Protein AF-A0A7D7KZF1-F1 (afdb_monomer)

Solvent-accessible surface area (backbone atoms only — not comparable to full-atom values): 7691 Å² total; per-residue (Å²): 112,64,79,66,63,75,55,56,69,62,59,50,14,58,45,43,74,43,53,56,69,58,46,52,40,50,76,69,72,46,92,71,89,74,87,52,69,59,40,53,51,34,50,51,56,51,60,77,45,55,86,52,86,62,49,65,63,49,48,51,50,39,49,64,57,66,91,72,81,44,78,70,47,56,69,52,41,78,75,63,86,64,57,65,37,62,54,46,24,73,75,49,57,54,75,56,46,54,52,47,50,67,72,55,51,83,87,39,60,71,61,45,50,48,47,51,53,10,34,57,50,28,51,56,57,54,66,76,74,115

Secondary structure (DSSP, 8-state):
-GGGTT--HHHHHHHHT--HHHHHHHHTT-------HHHHHHHHHHHHTTT-S-HHHHHHHHHHS-----HHHHHHHTTSS--HHHHHHHHS-HHHHHHHHHHHGGG-HHHHHHHHHHHHHHHHHHHTT-

InterPro domains:
  IPR010982 Lambda repressor-like, DNA-binding domain superfamily [SSF47413] (4-31)

Radius of gyration: 19.89 Å; Cα contacts (8 Å, |Δi|>4): 90; chains: 1; bounding box: 52×30×46 Å

pLDDT: mean 75.81, std 14.98, range [38.56, 93.19]

Sequence (130 aa):
MVGAYGITQRRLAQVLGLSAPMLSQLISGRRIKIGNPAVYERLVMLEDSVSTSDREAVLTRVEASQPVLSTSQIRTGIATNTDAVSALASVVPVGELERALVMLGESTPVLSKVLAMAEETAQRSGHARG

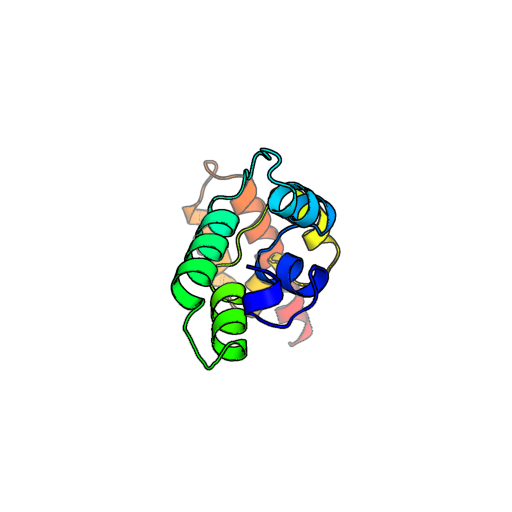Structure (mmCIF, N/CA/C/O backbone):
data_AF-A0A7D7KZF1-F1
#
_entry.id   AF-A0A7D7KZF1-F1
#
loop_
_atom_site.group_PDB
_atom_site.id
_atom_site.type_symbol
_atom_site.label_atom_id
_atom_site.label_alt_id
_atom_site.label_comp_id
_atom_site.label_asym_id
_atom_site.label_entity_id
_atom_site.label_seq_id
_atom_site.pdbx_PDB_ins_code
_atom_site.Cartn_x
_atom_site.Cartn_y
_atom_site.Cartn_z
_atom_site.occupancy
_atom_site.B_iso_or_equiv
_atom_site.auth_seq_id
_atom_site.auth_comp_id
_atom_site.auth_asym_id
_atom_site.auth_atom_id
_atom_site.pdbx_PDB_model_num
ATOM 1 N N . MET A 1 1 ? -16.731 0.418 13.448 1.00 56.09 1 MET A N 1
ATOM 2 C CA . MET A 1 1 ? -15.408 0.459 12.785 1.00 56.09 1 MET A CA 1
ATOM 3 C C . MET A 1 1 ? -14.243 0.165 13.737 1.00 56.09 1 MET A C 1
ATOM 5 O O . MET A 1 1 ? -13.841 -0.985 13.783 1.00 56.09 1 MET A O 1
ATOM 9 N N . VAL A 1 2 ? -13.725 1.094 14.559 1.00 56.44 2 VAL A N 1
ATOM 10 C CA . VAL A 1 2 ? -12.484 0.834 15.348 1.00 56.44 2 VAL A CA 1
ATOM 11 C C . VAL A 1 2 ? -12.633 -0.263 16.418 1.00 56.44 2 VAL A C 1
ATOM 13 O O . VAL A 1 2 ? -11.788 -1.148 16.520 1.00 56.44 2 VAL A O 1
ATOM 16 N N . GLY A 1 3 ? -13.735 -0.268 17.177 1.00 61.19 3 GLY A N 1
ATOM 17 C CA . GLY A 1 3 ? -13.997 -1.314 18.181 1.00 61.19 3 GLY A CA 1
ATOM 18 C C . GLY A 1 3 ? -14.343 -2.682 17.579 1.00 61.19 3 GLY A C 1
ATOM 19 O O . GLY A 1 3 ? -14.181 -3.711 18.230 1.00 61.19 3 GLY A O 1
ATOM 20 N N . ALA A 1 4 ? -14.760 -2.708 16.309 1.00 67.81 4 ALA A N 1
ATOM 21 C CA . ALA A 1 4 ? -15.217 -3.913 15.623 1.00 67.81 4 ALA A CA 1
ATOM 22 C C . ALA A 1 4 ? -14.079 -4.832 15.171 1.00 67.81 4 ALA A C 1
ATOM 24 O O . ALA A 1 4 ? -14.363 -5.963 14.812 1.00 67.81 4 ALA A O 1
ATOM 25 N N . TYR A 1 5 ? -12.818 -4.388 15.241 1.00 76.06 5 TYR A N 1
ATOM 26 C CA . TYR A 1 5 ? -11.645 -5.224 14.957 1.00 76.06 5 TYR A CA 1
ATOM 27 C C . TYR A 1 5 ? -10.741 -5.453 16.174 1.00 76.06 5 TYR A C 1
ATOM 29 O O . TYR A 1 5 ? -9.919 -6.358 16.150 1.00 76.06 5 TYR A O 1
ATOM 37 N N . GLY A 1 6 ? -10.957 -4.743 17.291 1.00 81.12 6 GLY A N 1
ATOM 38 C CA . GLY A 1 6 ? -10.188 -4.947 18.530 1.00 81.12 6 GLY A CA 1
ATOM 39 C C . GLY A 1 6 ? -8.739 -4.452 18.449 1.00 81.12 6 GLY A C 1
ATOM 40 O O . GLY A 1 6 ? -7.906 -4.856 19.251 1.00 81.12 6 GLY A O 1
ATOM 41 N N . ILE A 1 7 ? -8.434 -3.583 17.482 1.00 85.00 7 ILE A N 1
ATOM 42 C CA . ILE A 1 7 ? -7.096 -3.033 17.252 1.00 85.00 7 ILE A CA 1
ATOM 43 C C . ILE A 1 7 ? -7.021 -1.556 17.632 1.00 85.00 7 ILE A C 1
ATOM 45 O O . ILE A 1 7 ? -8.023 -0.845 17.710 1.00 85.00 7 ILE A O 1
ATOM 49 N N . THR A 1 8 ? -5.797 -1.069 17.823 1.00 87.94 8 THR A N 1
ATOM 50 C CA . THR A 1 8 ? -5.560 0.360 18.050 1.00 87.94 8 THR A CA 1
ATOM 51 C C . THR A 1 8 ? -5.914 1.185 16.809 1.00 87.94 8 THR A C 1
ATOM 53 O O . THR A 1 8 ? -5.732 0.737 15.674 1.00 87.94 8 THR A O 1
ATOM 56 N N . GLN A 1 9 ? -6.327 2.441 17.011 1.00 85.56 9 GLN A N 1
ATOM 57 C CA . GLN A 1 9 ? -6.552 3.393 15.912 1.00 85.56 9 GLN A CA 1
ATOM 58 C C . GLN A 1 9 ? -5.312 3.543 15.022 1.00 85.56 9 GLN A C 1
ATOM 60 O O . GLN A 1 9 ? -5.425 3.629 13.805 1.00 85.56 9 GLN A O 1
ATOM 65 N N . ARG A 1 10 ? -4.111 3.511 15.609 1.00 84.50 10 ARG A N 1
ATOM 66 C CA . ARG A 1 10 ? -2.853 3.590 14.859 1.00 84.50 10 ARG A CA 1
ATOM 67 C C . ARG A 1 10 ? -2.670 2.403 13.910 1.00 84.50 10 ARG A C 1
ATOM 69 O O . ARG A 1 10 ? -2.283 2.616 12.766 1.00 84.50 10 ARG A O 1
ATOM 76 N N . ARG A 1 11 ? -2.954 1.173 14.357 1.00 85.06 11 ARG A N 1
ATOM 77 C CA . ARG A 1 11 ? -2.874 -0.018 13.493 1.00 85.06 11 ARG A CA 1
ATOM 78 C C . ARG A 1 11 ? -3.945 0.022 12.404 1.00 85.06 11 ARG A C 1
ATOM 80 O O . ARG A 1 11 ? -3.640 -0.280 11.260 1.00 85.06 11 ARG A O 1
ATOM 87 N N . LEU A 1 12 ? -5.156 0.473 12.731 1.00 87.56 12 LEU A N 1
ATOM 88 C CA . LEU A 1 12 ? -6.216 0.660 11.738 1.00 87.56 12 LEU A CA 1
ATOM 89 C C . LEU A 1 12 ? -5.818 1.685 10.663 1.00 87.56 12 LEU A C 1
ATOM 91 O O . LEU A 1 12 ? -6.044 1.453 9.481 1.00 87.56 12 LEU A O 1
ATOM 95 N N . ALA A 1 13 ? -5.183 2.791 11.059 1.00 86.25 13 ALA A N 1
ATOM 96 C CA . ALA A 1 13 ? -4.688 3.802 10.127 1.00 86.25 13 ALA A CA 1
ATOM 97 C C . ALA A 1 13 ? -3.647 3.214 9.159 1.00 86.25 13 ALA A C 1
ATOM 99 O O . ALA A 1 13 ? -3.717 3.477 7.963 1.00 86.25 13 ALA A O 1
ATOM 100 N N . GLN A 1 14 ? -2.739 2.368 9.661 1.00 84.50 14 GLN A N 1
ATOM 101 C CA . GLN A 1 14 ? -1.749 1.663 8.839 1.00 84.50 14 GLN A CA 1
ATOM 102 C C . GLN A 1 14 ? -2.407 0.722 7.825 1.00 84.50 14 GLN A C 1
ATOM 104 O O . GLN A 1 14 ? -2.104 0.824 6.641 1.00 84.50 14 GLN A O 1
ATOM 109 N N . VAL A 1 15 ? -3.347 -0.122 8.268 1.00 86.94 15 VAL A N 1
ATOM 110 C CA . VAL A 1 15 ? -4.076 -1.063 7.396 1.00 86.94 15 VAL A CA 1
ATOM 111 C C . VAL A 1 15 ? -4.841 -0.327 6.291 1.00 86.94 15 VAL A C 1
ATOM 113 O O . VAL A 1 15 ? -4.863 -0.776 5.151 1.00 86.94 15 VAL A O 1
ATOM 116 N N . LEU A 1 16 ? -5.425 0.834 6.603 1.00 84.69 16 LEU A N 1
ATOM 117 C CA . LEU A 1 16 ? -6.149 1.666 5.638 1.00 84.69 16 LEU A CA 1
ATOM 118 C C . LEU A 1 16 ? -5.244 2.539 4.752 1.00 84.69 16 LEU A C 1
ATOM 120 O O . LEU A 1 16 ? -5.737 3.132 3.797 1.00 84.69 16 LEU A O 1
ATOM 124 N N . GLY A 1 17 ? -3.951 2.673 5.064 1.00 81.88 17 GLY A N 1
ATOM 125 C CA . GLY A 1 17 ? -3.054 3.611 4.377 1.00 81.88 17 GLY A CA 1
ATOM 126 C C . GLY A 1 17 ? -3.339 5.091 4.682 1.00 81.88 17 GLY A C 1
ATOM 127 O O . GLY A 1 17 ? -3.026 5.966 3.875 1.00 81.88 17 GLY A O 1
ATOM 128 N N . LEU A 1 18 ? -3.939 5.385 5.840 1.00 81.88 18 LEU A N 1
ATOM 129 C CA . LEU A 1 18 ? -4.240 6.734 6.324 1.00 81.88 18 LEU A CA 1
ATOM 130 C C . LEU A 1 18 ? -3.248 7.181 7.401 1.00 81.88 18 LEU A C 1
ATOM 132 O O . LEU A 1 18 ? -2.700 6.381 8.157 1.00 81.88 18 LEU A O 1
ATOM 136 N N . SER A 1 19 ? -3.063 8.494 7.538 1.00 81.81 19 SER A N 1
ATOM 137 C CA . SER A 1 19 ? -2.387 9.036 8.718 1.00 81.81 19 SER A CA 1
ATOM 138 C C . SER A 1 19 ? -3.311 8.965 9.942 1.00 81.81 19 SER A C 1
ATOM 140 O O . SER A 1 19 ? -4.533 9.085 9.823 1.00 81.81 19 SER A O 1
ATOM 142 N N . ALA A 1 20 ? -2.739 8.807 11.140 1.00 79.12 20 ALA A N 1
ATOM 143 C CA . ALA A 1 20 ? -3.516 8.796 12.383 1.00 79.12 20 ALA A CA 1
ATOM 144 C C . ALA A 1 20 ? -4.387 10.065 12.574 1.00 79.12 20 ALA A C 1
ATOM 146 O O . ALA A 1 20 ? -5.547 9.922 12.969 1.00 79.12 20 ALA A O 1
ATOM 147 N N . PRO A 1 21 ? -3.921 11.286 12.226 1.00 79.00 21 PRO A N 1
ATOM 148 C CA . PRO A 1 21 ? -4.772 12.475 12.231 1.00 79.00 21 PRO A CA 1
ATOM 149 C C . PRO A 1 21 ? -5.952 12.386 11.257 1.00 79.00 21 PRO A C 1
ATOM 151 O O . PRO A 1 21 ? -7.065 12.739 11.633 1.00 79.00 21 PRO A O 1
ATOM 154 N N . MET A 1 22 ? -5.751 11.885 10.031 1.00 82.75 22 MET A N 1
ATOM 155 C CA . MET A 1 22 ? -6.840 11.731 9.055 1.00 82.75 22 MET A CA 1
ATOM 156 C C . MET A 1 22 ? -7.882 10.713 9.517 1.00 82.75 22 MET A C 1
ATOM 158 O O . MET A 1 22 ? -9.077 10.972 9.396 1.00 82.75 22 MET A O 1
ATOM 162 N N . LEU A 1 23 ? -7.444 9.593 10.100 1.00 84.31 23 LEU A N 1
ATOM 163 C CA . LEU A 1 23 ? -8.354 8.614 10.687 1.00 84.31 23 LEU A CA 1
ATOM 164 C C . LEU A 1 23 ? -9.162 9.224 11.844 1.00 84.31 23 LEU A C 1
ATOM 166 O O . LEU A 1 23 ? -10.368 9.011 11.926 1.00 84.31 23 LEU A O 1
ATOM 170 N N . SER A 1 24 ? -8.524 10.024 12.703 1.00 83.44 24 SER A N 1
ATOM 171 C CA . SER A 1 24 ? -9.207 10.740 13.788 1.00 83.44 24 SER A CA 1
ATOM 172 C C . SER A 1 24 ? -10.274 11.711 13.262 1.00 83.44 24 SER A C 1
ATOM 174 O O . SER A 1 24 ? -11.399 11.725 13.766 1.00 83.44 24 SER A O 1
ATOM 176 N N . GLN A 1 25 ? -9.979 12.462 12.193 1.00 84.50 25 GLN A N 1
ATOM 177 C CA . GLN A 1 25 ? -10.964 13.345 11.552 1.00 84.50 25 GLN A CA 1
ATOM 178 C C . GLN A 1 25 ? -12.151 12.559 10.971 1.00 84.50 25 GLN A C 1
ATOM 180 O O . GLN A 1 25 ? -13.296 12.980 11.133 1.00 84.50 25 GLN A O 1
ATOM 185 N N . LEU A 1 26 ? -11.881 11.407 10.350 1.00 82.12 26 LEU A N 1
ATOM 186 C CA . LEU A 1 26 ? -12.901 10.540 9.759 1.00 82.12 26 LEU A CA 1
ATOM 187 C C . LEU A 1 26 ? -13.826 9.932 10.822 1.00 82.12 26 LEU A C 1
ATOM 189 O O . LEU A 1 26 ? -15.043 9.996 10.683 1.00 82.12 26 LEU A O 1
ATOM 193 N N . ILE A 1 27 ? -13.266 9.412 11.920 1.00 81.75 27 ILE A N 1
ATOM 194 C CA . ILE A 1 27 ? -14.042 8.889 13.061 1.00 81.75 27 ILE A CA 1
ATOM 195 C C . ILE A 1 27 ? -14.883 9.996 13.710 1.00 81.75 27 ILE A C 1
ATOM 197 O O . ILE A 1 27 ? -15.997 9.742 14.156 1.00 81.75 27 ILE A O 1
ATOM 201 N N . SER A 1 28 ? -14.375 11.230 13.728 1.00 83.75 28 SER A N 1
ATOM 202 C CA . SER A 1 28 ? -15.078 12.394 14.281 1.00 83.75 28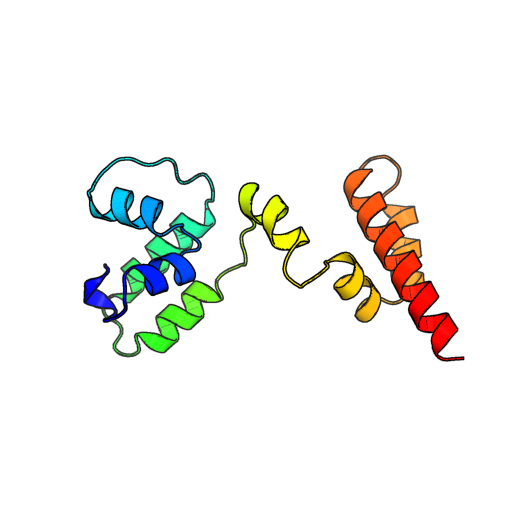 SER A CA 1
ATOM 203 C C . SER A 1 28 ? -16.209 12.919 13.381 1.00 83.75 28 SER A C 1
ATOM 205 O O . SER A 1 28 ? -16.756 13.985 13.656 1.00 83.75 28 SER A O 1
ATOM 207 N N . GLY A 1 29 ? -16.533 12.229 12.279 1.00 73.69 29 GLY A N 1
ATOM 208 C CA . GLY A 1 29 ? -17.598 12.614 11.348 1.00 73.69 29 GLY A CA 1
ATOM 209 C C . GLY A 1 29 ? -17.292 13.867 10.522 1.00 73.69 29 GLY A C 1
ATOM 210 O O . GLY A 1 29 ? -18.184 14.425 9.883 1.00 73.69 29 GLY A O 1
ATOM 211 N N . ARG A 1 30 ? -16.038 14.341 10.518 1.00 78.19 30 ARG A N 1
ATOM 212 C CA . ARG A 1 30 ? -15.636 15.500 9.716 1.00 78.19 30 ARG A CA 1
ATOM 213 C C . ARG A 1 30 ? -15.378 15.071 8.278 1.00 78.19 30 ARG A C 1
ATOM 215 O O . ARG A 1 30 ? -14.674 14.097 8.016 1.00 78.19 30 ARG A O 1
ATOM 222 N N . ARG A 1 31 ? -15.910 15.840 7.326 1.00 73.06 31 ARG A N 1
ATOM 223 C CA . ARG A 1 31 ? -15.693 15.593 5.899 1.00 73.06 31 ARG A CA 1
ATOM 224 C C . ARG A 1 31 ? -14.239 15.893 5.538 1.00 73.06 31 ARG A C 1
ATOM 226 O O . ARG A 1 31 ? -13.819 17.047 5.540 1.00 73.06 31 ARG A O 1
ATOM 233 N N . ILE A 1 32 ? -13.492 14.854 5.187 1.00 74.06 32 ILE A N 1
ATOM 234 C CA . ILE A 1 32 ? -12.126 14.961 4.672 1.00 74.06 32 ILE A CA 1
ATOM 235 C C . ILE A 1 32 ? -12.087 14.542 3.202 1.00 74.06 32 ILE A C 1
ATOM 237 O O . ILE A 1 32 ? -12.839 13.667 2.777 1.00 74.06 32 ILE A O 1
ATOM 241 N N . LYS A 1 33 ? -11.211 15.161 2.405 1.00 70.50 33 LYS A N 1
ATOM 242 C CA . LYS A 1 33 ? -10.954 14.706 1.033 1.00 70.50 33 LYS A CA 1
ATOM 243 C C . LYS A 1 33 ? -10.018 13.498 1.082 1.00 70.50 33 LYS A C 1
ATOM 245 O O . LYS A 1 33 ? -8.842 13.649 1.404 1.00 70.50 33 LYS A O 1
ATOM 250 N N . ILE A 1 34 ? -10.531 12.317 0.750 1.00 68.44 34 ILE A N 1
ATOM 251 C CA . ILE A 1 34 ? -9.713 11.124 0.513 1.00 68.44 34 ILE A CA 1
ATOM 252 C C . ILE A 1 34 ? -9.349 11.131 -0.973 1.00 68.44 34 ILE A C 1
ATOM 254 O O . ILE A 1 34 ? -10.151 10.751 -1.816 1.00 68.44 34 ILE A O 1
ATOM 258 N N . GLY A 1 35 ? -8.163 11.640 -1.307 1.00 59.44 35 GLY A N 1
ATOM 259 C CA . GLY A 1 35 ? -7.703 11.710 -2.701 1.00 59.44 35 GLY A CA 1
ATOM 260 C C . GLY A 1 35 ? -7.279 10.360 -3.289 1.00 59.44 35 GLY A C 1
ATOM 261 O O . GLY A 1 35 ? -7.088 10.260 -4.494 1.00 59.44 35 GLY A O 1
ATOM 262 N N . ASN A 1 36 ? -7.118 9.335 -2.446 1.00 65.56 36 ASN A N 1
ATOM 263 C CA . ASN A 1 36 ? -6.695 8.000 -2.849 1.00 65.56 36 ASN A CA 1
ATOM 264 C C . ASN A 1 36 ? -7.912 7.050 -2.887 1.00 65.56 36 ASN A C 1
ATOM 266 O O . ASN A 1 36 ? -8.400 6.676 -1.816 1.00 65.56 36 ASN A O 1
ATOM 270 N N . PRO A 1 37 ? -8.387 6.631 -4.075 1.00 69.00 37 PRO A N 1
ATOM 271 C CA . PRO A 1 37 ? -9.574 5.784 -4.203 1.00 69.00 37 PRO A CA 1
ATOM 272 C C . PRO A 1 37 ? -9.435 4.430 -3.493 1.00 69.00 37 PRO A C 1
ATOM 274 O O . PRO A 1 37 ? -10.421 3.888 -3.013 1.00 69.00 37 PRO A O 1
ATOM 277 N N . ALA A 1 38 ? -8.226 3.906 -3.306 1.00 73.12 38 ALA A N 1
ATOM 278 C CA . ALA A 1 38 ? -8.059 2.613 -2.651 1.00 73.12 38 ALA A CA 1
ATOM 279 C C . ALA A 1 38 ? -8.092 2.652 -1.125 1.00 73.12 38 ALA A C 1
ATOM 281 O O . ALA A 1 38 ? -8.223 1.615 -0.480 1.00 73.12 38 ALA A O 1
ATOM 282 N N . VAL A 1 39 ? -7.966 3.833 -0.523 1.00 80.44 39 VAL A N 1
ATOM 283 C CA . VAL A 1 39 ? -8.294 3.995 0.899 1.00 80.44 39 VAL A CA 1
ATOM 284 C C . VAL A 1 39 ? -9.798 3.797 1.097 1.00 80.44 39 VAL A C 1
ATOM 286 O O . VAL A 1 39 ? -10.215 3.196 2.084 1.00 80.44 39 VAL A O 1
ATOM 289 N N . TYR A 1 40 ? -10.604 4.286 0.151 1.00 81.00 40 TYR A N 1
ATOM 290 C CA . TYR A 1 40 ? -12.050 4.103 0.166 1.00 81.00 40 TYR A CA 1
ATOM 291 C C . TYR A 1 40 ? -12.432 2.633 -0.049 1.00 81.00 40 TYR A C 1
ATOM 293 O O . TYR A 1 40 ? -13.172 2.091 0.762 1.00 81.00 40 TYR A O 1
ATOM 301 N N . GLU A 1 41 ? -11.841 1.957 -1.039 1.00 80.12 41 GLU A N 1
ATOM 302 C CA . GLU A 1 41 ? -12.028 0.508 -1.249 1.00 80.12 41 GLU A CA 1
ATOM 303 C C . GLU A 1 41 ? -11.724 -0.308 0.018 1.00 80.12 41 GLU A C 1
ATOM 305 O O . GLU A 1 41 ? -12.528 -1.127 0.452 1.00 80.12 41 GLU A O 1
ATOM 310 N N . ARG A 1 42 ? -10.599 -0.034 0.692 1.00 85.75 42 ARG A N 1
ATOM 311 C CA . ARG A 1 42 ? -10.246 -0.704 1.956 1.00 85.75 42 ARG A CA 1
ATOM 312 C C . ARG A 1 42 ? -11.240 -0.441 3.087 1.00 85.75 42 ARG A C 1
ATOM 314 O O . ARG A 1 42 ? -11.474 -1.323 3.910 1.00 85.75 42 ARG A O 1
ATOM 321 N N . LEU A 1 43 ? -11.794 0.770 3.155 1.00 86.44 43 LEU A N 1
ATOM 322 C CA . LEU A 1 43 ? -12.850 1.115 4.108 1.00 86.44 43 LEU A CA 1
ATOM 323 C C . LEU A 1 43 ? -14.109 0.281 3.851 1.00 86.44 43 LEU A C 1
ATOM 325 O O . LEU A 1 43 ? -14.630 -0.294 4.803 1.00 86.44 43 LEU A O 1
ATOM 329 N N . VAL A 1 44 ? -14.533 0.165 2.590 1.00 85.75 44 VAL A N 1
ATOM 330 C CA . VAL A 1 44 ? -15.673 -0.673 2.179 1.00 85.75 44 VAL A CA 1
ATOM 331 C C . VAL A 1 44 ? -15.405 -2.144 2.510 1.00 85.75 44 VAL A C 1
ATOM 333 O O . VAL A 1 44 ? -16.215 -2.779 3.174 1.00 85.75 44 VAL A O 1
ATOM 336 N N . MET A 1 45 ? -14.218 -2.665 2.185 1.00 87.19 45 MET A N 1
ATOM 337 C CA . MET A 1 45 ? -13.832 -4.044 2.511 1.00 87.19 45 MET A CA 1
ATOM 338 C C . MET A 1 45 ? -13.883 -4.349 4.014 1.00 87.19 45 MET A C 1
ATOM 340 O O . MET A 1 45 ? -14.285 -5.446 4.406 1.00 87.19 45 MET A O 1
ATOM 344 N N . LEU A 1 46 ? -13.462 -3.405 4.865 1.00 88.62 46 LEU A N 1
ATOM 345 C CA . LEU A 1 46 ? -13.591 -3.548 6.317 1.00 88.62 46 LEU A CA 1
ATOM 346 C C . LEU A 1 46 ? -15.044 -3.455 6.777 1.00 88.62 46 LEU A C 1
ATOM 348 O O . LEU A 1 46 ? -15.400 -4.120 7.740 1.00 88.62 46 LEU A O 1
ATOM 352 N N . GLU A 1 47 ? -15.876 -2.640 6.134 1.00 87.06 47 GLU A N 1
ATOM 353 C CA . GLU A 1 47 ? -17.292 -2.506 6.480 1.00 87.06 47 GLU A CA 1
ATOM 354 C C . GLU A 1 47 ? -18.065 -3.790 6.164 1.00 87.06 47 GLU A C 1
ATOM 356 O O . GLU A 1 47 ? -18.748 -4.328 7.037 1.00 87.06 47 GLU A O 1
ATOM 361 N N . ASP A 1 48 ? -17.837 -4.352 4.980 1.00 87.75 48 ASP A N 1
ATOM 362 C CA . ASP A 1 48 ? -18.437 -5.612 4.531 1.00 87.75 48 ASP A CA 1
ATOM 363 C C . ASP A 1 48 ? -17.984 -6.816 5.371 1.00 87.75 48 ASP A C 1
ATOM 365 O O . ASP A 1 48 ? -18.665 -7.838 5.451 1.00 87.75 48 ASP A O 1
ATOM 369 N N . SER A 1 49 ? -16.829 -6.700 6.028 1.00 87.44 49 SER A N 1
ATOM 370 C CA . SER A 1 49 ? -16.212 -7.784 6.789 1.00 87.44 49 SER A CA 1
ATOM 371 C C . SER A 1 49 ? -16.442 -7.696 8.305 1.00 87.44 49 SER A C 1
ATOM 373 O O . SER A 1 49 ? -15.857 -8.492 9.047 1.00 87.44 49 SER A O 1
ATOM 375 N N . VAL A 1 50 ? -17.254 -6.750 8.797 1.00 83.50 50 VAL A N 1
ATOM 376 C CA . VAL A 1 50 ? -17.465 -6.510 10.244 1.00 83.50 50 VAL A CA 1
ATOM 377 C C . VAL A 1 50 ? -18.012 -7.739 10.980 1.00 83.50 50 VAL A C 1
ATOM 379 O O . VAL A 1 50 ? -17.709 -7.936 12.157 1.00 83.50 50 VAL A O 1
ATOM 382 N N . SER A 1 51 ? -18.807 -8.570 10.305 1.00 82.56 51 SER A N 1
ATOM 383 C CA . SER A 1 51 ? -19.418 -9.775 10.877 1.00 82.56 51 SER A CA 1
ATOM 384 C C . SER A 1 51 ? -18.506 -11.004 10.864 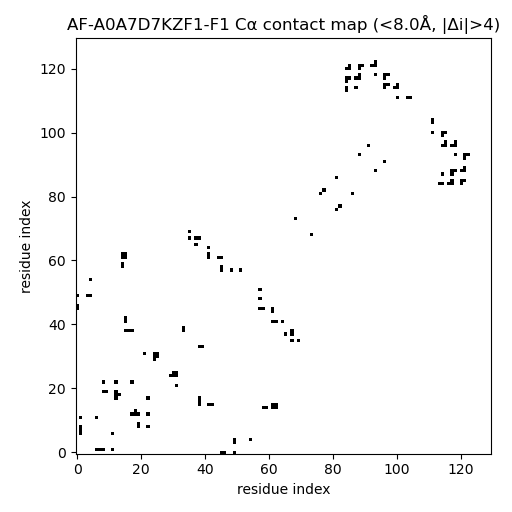1.00 82.56 51 SER A C 1
ATOM 386 O O . SER A 1 51 ? -18.902 -12.052 11.375 1.00 82.56 51 SER A O 1
ATOM 388 N N . THR A 1 52 ? -17.301 -10.915 10.287 1.00 83.31 52 THR A N 1
ATOM 389 C CA . THR A 1 52 ? -16.390 -12.061 10.254 1.00 83.31 52 THR A CA 1
ATOM 390 C C . THR A 1 52 ? -15.816 -12.356 11.638 1.00 83.31 52 THR A C 1
ATOM 392 O O . THR A 1 52 ? -15.477 -11.448 12.402 1.00 83.31 52 THR A O 1
ATOM 395 N N . SER A 1 53 ? -15.626 -13.639 11.944 1.00 82.06 53 SER A N 1
ATOM 396 C CA . SER A 1 53 ? -14.961 -14.065 13.181 1.00 82.06 53 SER A CA 1
ATOM 397 C C . SER A 1 53 ? -13.437 -13.917 13.096 1.00 82.06 53 SER A C 1
ATOM 399 O O . SER A 1 53 ? -12.801 -13.543 14.081 1.00 82.06 53 SER A O 1
ATOM 401 N N . ASP A 1 54 ? -12.854 -14.145 11.914 1.00 88.12 54 ASP A N 1
ATOM 402 C CA . ASP A 1 54 ? -11.409 -14.044 11.681 1.00 88.12 54 ASP A CA 1
ATOM 403 C C . ASP A 1 54 ? -10.992 -12.620 11.282 1.00 88.12 54 ASP A C 1
ATOM 405 O O . ASP A 1 54 ? -10.819 -12.255 10.113 1.00 88.12 54 ASP A O 1
ATOM 409 N N . ARG A 1 55 ? -10.883 -11.780 12.310 1.00 86.75 55 ARG A N 1
ATOM 410 C CA . ARG A 1 55 ? -10.553 -10.354 12.193 1.00 86.75 55 ARG A CA 1
ATOM 411 C C . ARG A 1 55 ? -9.141 -10.142 11.650 1.00 86.75 55 ARG A C 1
ATOM 413 O O . ARG A 1 55 ? -8.917 -9.187 10.913 1.00 86.75 55 ARG A O 1
ATOM 420 N N . GLU A 1 56 ? -8.198 -11.012 11.999 1.00 86.75 56 GLU A N 1
ATOM 421 C CA . GLU A 1 56 ? -6.796 -10.884 11.600 1.00 86.75 56 GLU A CA 1
ATOM 422 C C . GLU A 1 56 ? -6.595 -11.221 10.119 1.00 86.75 56 GLU A C 1
ATOM 424 O O . GLU A 1 56 ? -5.920 -10.471 9.404 1.00 86.75 56 GLU A O 1
ATOM 429 N N . ALA A 1 57 ? -7.263 -12.265 9.618 1.00 87.19 57 ALA A N 1
ATOM 430 C CA . ALA A 1 57 ? -7.253 -12.579 8.192 1.00 87.19 57 ALA A CA 1
ATOM 431 C C . ALA A 1 57 ? -7.864 -11.450 7.350 1.00 87.19 57 ALA A C 1
ATOM 433 O O . ALA A 1 57 ? -7.357 -11.134 6.272 1.00 87.19 57 ALA A O 1
ATOM 434 N N . VAL A 1 58 ? -8.921 -10.795 7.843 1.00 89.12 58 VAL A N 1
ATOM 435 C CA . VAL A 1 58 ? -9.512 -9.633 7.163 1.00 89.12 58 VAL A CA 1
ATOM 436 C C . VAL A 1 58 ? -8.566 -8.444 7.140 1.00 89.12 58 VAL A C 1
ATOM 438 O O . VAL A 1 58 ? -8.382 -7.850 6.080 1.00 89.12 58 VAL A O 1
ATOM 441 N N . LEU A 1 59 ? -7.927 -8.113 8.264 1.00 89.12 59 LEU A N 1
ATOM 442 C CA . LEU A 1 59 ? -6.954 -7.018 8.312 1.00 89.12 59 LEU A CA 1
ATOM 443 C C . LEU A 1 59 ? -5.781 -7.275 7.360 1.00 89.12 59 LEU A C 1
ATOM 445 O O . LEU A 1 59 ? -5.395 -6.372 6.626 1.00 89.12 59 LEU A O 1
ATOM 449 N N . THR A 1 60 ? -5.281 -8.512 7.312 1.00 87.62 60 THR A N 1
ATOM 450 C CA . THR A 1 60 ? -4.222 -8.927 6.379 1.00 87.62 60 THR A CA 1
ATOM 451 C C . THR A 1 60 ? -4.673 -8.797 4.925 1.00 87.62 60 THR A C 1
ATOM 453 O O . THR A 1 60 ? -3.942 -8.270 4.089 1.00 87.62 60 THR A O 1
ATOM 456 N N . ARG A 1 61 ? -5.904 -9.219 4.610 1.00 85.44 61 ARG A N 1
ATOM 457 C CA . ARG A 1 61 ? -6.482 -9.100 3.264 1.00 85.44 61 ARG A CA 1
ATOM 458 C C . ARG A 1 61 ? -6.650 -7.642 2.832 1.00 85.44 61 ARG A C 1
ATOM 460 O O . ARG A 1 61 ? -6.371 -7.327 1.682 1.00 85.44 61 ARG A O 1
ATOM 467 N N . VAL A 1 62 ? -7.093 -6.768 3.733 1.00 87.50 62 VAL A N 1
ATOM 468 C CA . VAL A 1 62 ? -7.266 -5.324 3.482 1.00 87.50 62 VAL A CA 1
ATOM 469 C C . VAL A 1 62 ? -5.910 -4.618 3.353 1.00 87.50 62 VAL A C 1
ATOM 471 O O . VAL A 1 62 ? -5.731 -3.737 2.515 1.00 87.50 62 VAL A O 1
ATOM 474 N N . GLU A 1 63 ? -4.917 -5.012 4.149 1.00 83.81 63 GLU A N 1
ATOM 475 C CA . GLU A 1 63 ? -3.545 -4.506 4.018 1.00 83.81 63 GLU A CA 1
ATOM 476 C C . GLU A 1 63 ? -2.962 -4.911 2.647 1.00 83.81 63 GLU A C 1
ATOM 478 O O . GLU A 1 63 ? -2.408 -4.070 1.935 1.00 83.81 63 GLU A O 1
ATOM 483 N N . ALA A 1 64 ? -3.206 -6.157 2.221 1.00 79.69 64 ALA A N 1
ATOM 484 C CA . ALA A 1 64 ? -2.775 -6.711 0.937 1.00 79.69 64 ALA A CA 1
ATOM 485 C C . ALA A 1 64 ? -3.601 -6.255 -0.283 1.00 79.69 64 ALA A C 1
ATOM 487 O O . ALA A 1 64 ? -3.143 -6.418 -1.417 1.00 79.69 64 ALA A O 1
ATOM 488 N N . SER A 1 65 ? -4.802 -5.690 -0.102 1.00 72.19 65 SER A N 1
ATOM 489 C CA . SER A 1 65 ? -5.647 -5.239 -1.213 1.00 72.19 65 SER A CA 1
ATOM 490 C C . SER A 1 65 ? -5.047 -3.982 -1.855 1.0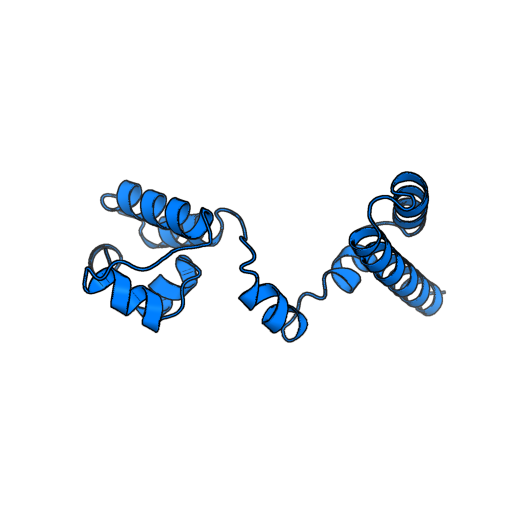0 72.19 65 SER A C 1
ATOM 492 O O . SER A 1 65 ? -5.291 -2.863 -1.411 1.00 72.19 65 SER A O 1
ATOM 494 N N . GLN A 1 66 ? -4.216 -4.215 -2.874 1.00 57.59 66 GLN A N 1
ATOM 495 C CA . GLN A 1 66 ? -3.496 -3.285 -3.756 1.00 57.59 66 GLN A CA 1
ATOM 496 C C . GLN A 1 66 ? -2.684 -2.157 -3.083 1.00 57.59 66 GLN A C 1
ATOM 498 O O . GLN A 1 66 ? -3.249 -1.268 -2.444 1.00 57.59 66 GLN A O 1
ATOM 503 N N . PRO A 1 67 ? -1.353 -2.088 -3.270 1.00 48.81 67 PRO A N 1
ATOM 504 C CA . PRO A 1 67 ? -0.561 -0.966 -2.775 1.00 48.81 67 PRO A CA 1
ATOM 505 C C . PRO A 1 67 ? -0.929 0.289 -3.566 1.00 48.81 67 PRO A C 1
ATOM 507 O O . PRO A 1 67 ? -0.735 0.338 -4.778 1.00 48.81 67 PRO A O 1
ATOM 510 N N . VAL A 1 68 ? -1.477 1.310 -2.903 1.00 49.47 68 VAL A N 1
ATOM 511 C CA . VAL A 1 68 ? -1.886 2.530 -3.612 1.00 49.47 68 VAL A CA 1
ATOM 512 C C . VAL A 1 68 ? -1.065 3.694 -3.127 1.00 49.47 68 VAL A C 1
ATOM 514 O O . VAL A 1 68 ? -1.260 4.218 -2.032 1.00 49.47 68 VAL A O 1
ATOM 517 N N . LEU A 1 69 ? -0.111 4.039 -3.984 1.00 38.66 69 LEU A N 1
ATOM 518 C CA . LEU A 1 69 ? 0.834 5.128 -3.834 1.00 38.66 69 LEU A CA 1
ATOM 519 C C . LEU A 1 69 ? 0.072 6.453 -3.756 1.00 38.66 69 LEU A C 1
ATOM 521 O O . LEU A 1 69 ? -0.432 6.963 -4.753 1.00 38.66 69 LEU A O 1
ATOM 525 N N . SER A 1 70 ? 0.013 7.045 -2.565 1.00 43.59 70 SER A N 1
ATOM 526 C CA . SER A 1 70 ? -0.277 8.473 -2.452 1.00 43.59 70 SER A CA 1
ATOM 527 C C . SER A 1 70 ? 0.917 9.274 -2.977 1.00 43.59 70 SER A C 1
ATOM 529 O O . SER A 1 70 ? 2.068 8.929 -2.707 1.00 43.59 70 SER A O 1
ATOM 531 N N . THR A 1 71 ? 0.678 10.404 -3.646 1.00 41.81 71 THR A N 1
ATOM 532 C CA . THR A 1 71 ? 1.727 11.351 -4.074 1.00 41.81 71 THR A 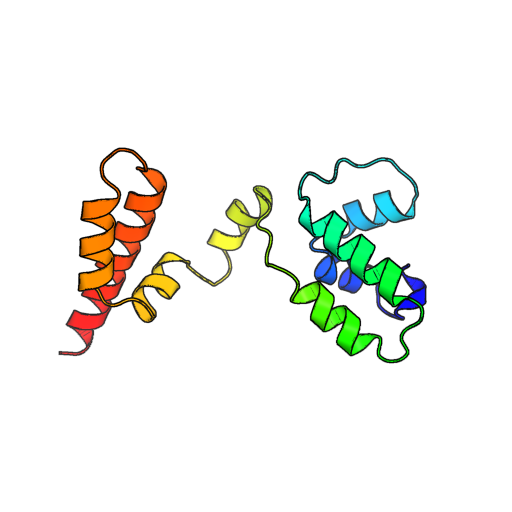CA 1
ATOM 533 C C . THR A 1 71 ? 2.625 11.818 -2.923 1.00 41.81 71 THR A C 1
ATOM 535 O O . THR A 1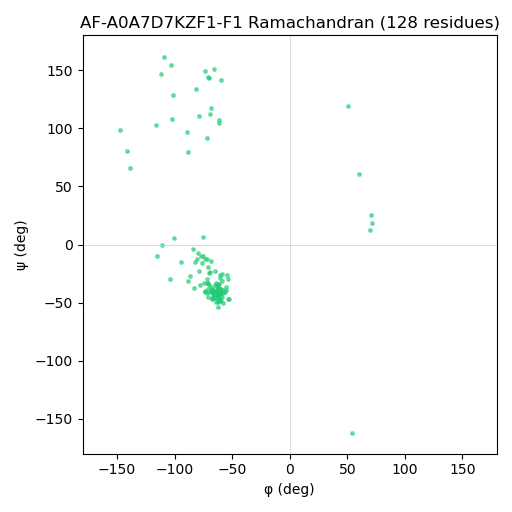 71 ? 3.798 12.114 -3.138 1.00 41.81 71 THR A O 1
ATOM 538 N N . SER A 1 72 ? 2.125 11.817 -1.682 1.00 38.56 72 SER A N 1
ATOM 539 C CA . SER A 1 72 ? 2.942 12.093 -0.492 1.00 38.56 72 SER A CA 1
ATOM 540 C C . SER A 1 72 ? 3.856 10.924 -0.106 1.00 38.56 72 SER A C 1
ATOM 542 O O . SER A 1 72 ? 4.956 11.148 0.387 1.00 38.56 72 SER A O 1
ATOM 544 N N . GLN A 1 73 ? 3.421 9.684 -0.336 1.00 39.12 73 GLN A N 1
ATOM 545 C CA . GLN A 1 73 ? 4.202 8.476 -0.059 1.00 39.12 73 GLN A CA 1
ATOM 546 C C . GLN A 1 73 ? 5.252 8.216 -1.139 1.00 39.12 73 GLN A C 1
ATOM 548 O O . GLN A 1 73 ? 6.271 7.620 -0.828 1.00 39.12 73 GLN A O 1
ATOM 553 N N . ILE A 1 74 ? 5.075 8.736 -2.359 1.00 43.78 74 ILE A N 1
ATOM 554 C CA . ILE A 1 74 ? 6.136 8.754 -3.379 1.00 43.78 74 ILE A CA 1
ATOM 555 C C . ILE A 1 74 ? 7.352 9.540 -2.861 1.00 43.78 74 ILE A C 1
ATOM 557 O O . ILE A 1 74 ? 8.479 9.081 -2.990 1.00 43.78 74 ILE A O 1
ATOM 561 N N . ARG A 1 75 ? 7.144 10.686 -2.193 1.00 40.69 75 ARG A N 1
ATOM 562 C CA . ARG A 1 75 ? 8.245 11.484 -1.618 1.00 40.69 75 ARG A CA 1
ATOM 563 C C . ARG A 1 75 ? 8.948 10.805 -0.441 1.00 40.69 75 ARG A C 1
ATOM 565 O O . ARG A 1 75 ? 10.152 10.965 -0.293 1.00 40.69 75 ARG A O 1
ATOM 572 N N . THR A 1 76 ? 8.210 10.080 0.399 1.00 39.28 76 THR A N 1
ATOM 573 C CA . THR A 1 76 ? 8.755 9.424 1.603 1.00 39.28 76 THR A CA 1
ATOM 574 C C . THR A 1 76 ? 9.290 8.013 1.322 1.00 39.28 76 THR A C 1
ATOM 576 O O . THR A 1 76 ? 10.265 7.604 1.937 1.00 39.28 76 THR A O 1
ATOM 579 N N . GLY A 1 77 ? 8.716 7.284 0.362 1.00 38.56 77 GLY A N 1
ATOM 580 C CA . GLY A 1 77 ? 9.125 5.931 -0.033 1.00 38.56 77 GLY A CA 1
ATOM 581 C C . GLY A 1 77 ? 10.467 5.875 -0.763 1.00 38.56 77 GLY A C 1
ATOM 582 O O . GLY A 1 77 ? 11.174 4.882 -0.640 1.00 38.56 77 GLY A O 1
ATOM 583 N N . ILE A 1 78 ? 10.881 6.972 -1.410 1.00 44.62 78 ILE A N 1
ATOM 584 C CA . ILE A 1 78 ? 12.261 7.141 -1.902 1.00 44.62 78 ILE A CA 1
ATOM 585 C C . ILE A 1 78 ? 13.275 7.052 -0.741 1.00 44.62 78 ILE A C 1
ATOM 587 O O . ILE A 1 78 ? 14.418 6.664 -0.955 1.00 44.62 78 ILE A O 1
ATOM 591 N N . ALA A 1 79 ? 12.870 7.363 0.498 1.00 43.84 79 ALA A N 1
ATOM 592 C CA . ALA A 1 79 ? 13.761 7.349 1.656 1.00 43.84 79 ALA A CA 1
ATOM 593 C C . ALA A 1 79 ? 13.753 6.031 2.458 1.00 43.84 79 ALA A C 1
ATOM 595 O O . ALA A 1 79 ? 14.665 5.825 3.256 1.00 43.84 79 ALA A O 1
ATOM 596 N N . THR A 1 80 ? 12.779 5.125 2.284 1.00 46.47 80 THR A N 1
ATOM 597 C CA . THR A 1 80 ? 12.709 3.881 3.083 1.00 46.47 80 THR A CA 1
ATOM 598 C C . THR A 1 80 ? 12.270 2.658 2.264 1.00 46.47 80 THR A C 1
ATOM 600 O O . THR A 1 80 ? 11.125 2.221 2.325 1.00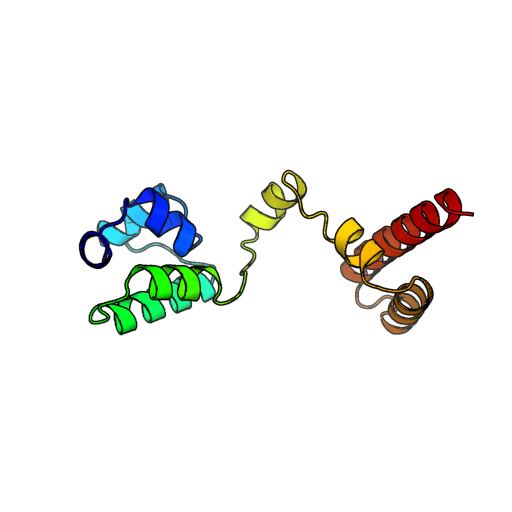 46.47 80 THR A O 1
ATOM 603 N N . ASN A 1 81 ? 13.246 2.106 1.538 1.00 49.19 81 ASN A N 1
ATOM 604 C CA . ASN A 1 81 ? 13.497 0.685 1.256 1.00 49.19 81 ASN A CA 1
ATOM 605 C C . ASN A 1 81 ? 12.437 -0.172 0.523 1.00 49.19 81 ASN A C 1
ATOM 607 O O . ASN A 1 81 ? 12.018 -1.229 0.987 1.00 49.19 81 ASN A O 1
ATOM 611 N N . THR A 1 82 ? 12.104 0.225 -0.701 1.00 50.22 82 THR A N 1
ATOM 612 C CA . THR A 1 82 ? 12.341 -0.620 -1.886 1.00 50.22 82 THR A CA 1
ATOM 613 C C . THR A 1 82 ? 12.623 0.357 -3.007 1.00 50.22 82 THR A C 1
ATOM 615 O O . THR A 1 82 ? 11.712 0.991 -3.536 1.00 50.22 82 THR A O 1
ATOM 618 N N . ASP A 1 83 ? 13.903 0.562 -3.296 1.00 71.69 83 ASP A N 1
ATOM 619 C CA . ASP A 1 83 ? 14.293 1.323 -4.468 1.00 71.69 83 ASP A CA 1
ATOM 620 C C . ASP A 1 83 ? 13.763 0.564 -5.690 1.00 71.69 83 ASP A C 1
ATOM 622 O O . ASP A 1 83 ? 14.248 -0.517 -6.021 1.00 71.69 83 ASP A O 1
ATOM 626 N N . ALA A 1 84 ? 12.688 1.074 -6.297 1.00 73.50 84 ALA A N 1
ATOM 627 C CA . ALA A 1 84 ? 12.023 0.431 -7.427 1.00 73.50 84 ALA A CA 1
ATOM 628 C C . ALA A 1 84 ? 13.018 0.128 -8.560 1.00 73.50 84 ALA A C 1
ATOM 630 O O . ALA A 1 84 ? 12.867 -0.872 -9.257 1.00 73.50 84 ALA A O 1
ATOM 631 N N . VAL A 1 85 ? 14.068 0.948 -8.676 1.00 80.88 85 VAL A N 1
ATOM 632 C CA . VAL A 1 85 ? 15.205 0.751 -9.575 1.00 80.88 85 VAL A CA 1
ATOM 633 C C . VAL A 1 85 ? 15.963 -0.531 -9.223 1.00 80.88 85 VAL A C 1
ATOM 635 O O . VAL A 1 85 ? 16.102 -1.406 -10.073 1.00 80.88 85 VAL A O 1
ATOM 638 N N . SER A 1 86 ? 16.387 -0.689 -7.968 1.00 77.44 86 SER A N 1
ATOM 639 C CA . SER A 1 86 ? 17.062 -1.898 -7.476 1.00 77.44 86 SER A CA 1
ATOM 640 C C . SER A 1 86 ? 16.193 -3.160 -7.583 1.00 77.44 86 SER A C 1
ATOM 642 O O . SER A 1 86 ? 16.686 -4.229 -7.944 1.00 77.44 86 SER A O 1
ATOM 644 N N . ALA A 1 87 ? 14.888 -3.053 -7.312 1.00 79.38 87 ALA A N 1
ATOM 645 C CA . ALA A 1 87 ? 13.960 -4.174 -7.452 1.00 79.38 87 ALA A CA 1
ATOM 646 C C . ALA A 1 87 ? 13.845 -4.630 -8.918 1.00 79.38 87 ALA A C 1
ATOM 648 O O . ALA A 1 87 ? 14.029 -5.815 -9.202 1.00 79.38 87 ALA A O 1
ATOM 649 N N . LEU A 1 88 ? 13.631 -3.692 -9.849 1.00 82.31 88 LEU A N 1
ATOM 650 C CA . LEU A 1 88 ? 13.602 -3.963 -11.291 1.00 82.31 88 LEU A CA 1
ATOM 651 C C . LEU A 1 88 ? 14.925 -4.563 -11.776 1.00 82.31 88 LEU A C 1
ATOM 653 O O . LEU A 1 88 ? 14.913 -5.575 -12.470 1.00 82.31 88 LEU A O 1
ATOM 657 N N . ALA A 1 89 ? 16.051 -3.997 -11.341 1.00 84.44 89 ALA A N 1
ATOM 658 C CA . ALA A 1 89 ? 17.386 -4.466 -11.698 1.00 84.44 89 ALA A CA 1
ATOM 659 C C . ALA A 1 89 ? 17.672 -5.912 -11.252 1.00 84.44 89 ALA A C 1
ATOM 661 O O . ALA A 1 89 ? 18.478 -6.600 -11.872 1.00 84.44 89 ALA A O 1
ATOM 662 N N . SER A 1 90 ? 17.039 -6.374 -10.167 1.00 79.75 90 SER A N 1
ATOM 663 C CA . SER A 1 90 ? 17.261 -7.722 -9.626 1.00 79.75 90 SER A CA 1
ATOM 664 C C . SER A 1 90 ? 16.383 -8.809 -10.251 1.00 79.75 90 SER A C 1
ATOM 666 O O . SER A 1 90 ? 16.783 -9.972 -10.266 1.00 79.75 90 SER A O 1
ATOM 668 N N . VAL A 1 91 ? 15.195 -8.451 -10.749 1.00 84.06 91 VAL A N 1
ATOM 669 C CA . VAL A 1 91 ? 14.192 -9.410 -11.246 1.00 84.06 91 VAL A CA 1
ATOM 670 C C . VAL A 1 91 ? 14.142 -9.451 -12.774 1.00 84.06 91 VAL A C 1
ATOM 672 O O . VAL A 1 91 ? 13.832 -10.496 -13.342 1.00 84.06 91 VAL A O 1
ATOM 675 N N . VAL A 1 92 ? 14.450 -8.339 -13.448 1.00 83.31 92 VAL A N 1
ATOM 676 C CA . VAL A 1 92 ? 14.320 -8.211 -14.904 1.00 83.31 92 VAL A CA 1
ATOM 677 C C . VAL A 1 92 ? 15.691 -8.359 -15.577 1.00 83.31 92 VAL A C 1
ATOM 679 O O . VAL A 1 92 ? 16.629 -7.650 -15.206 1.00 83.31 92 VAL A O 1
ATOM 682 N N . PRO A 1 93 ? 15.843 -9.238 -16.587 1.00 85.94 93 PRO A N 1
ATOM 683 C CA . PRO A 1 93 ? 17.081 -9.340 -17.354 1.00 85.94 93 PRO A CA 1
ATOM 684 C C . PRO A 1 93 ? 17.442 -8.021 -18.054 1.00 85.94 93 PRO A C 1
ATOM 686 O O . PRO A 1 93 ? 16.578 -7.363 -18.631 1.00 85.94 93 PRO A O 1
ATOM 689 N N . VAL A 1 94 ? 18.736 -7.682 -18.097 1.00 90.00 94 VAL A N 1
ATOM 690 C CA . VAL A 1 94 ? 19.240 -6.435 -18.717 1.00 90.00 94 VAL A CA 1
ATOM 691 C C . VAL A 1 94 ? 18.732 -6.260 -20.154 1.00 90.00 94 VAL A C 1
ATOM 693 O O . VAL A 1 94 ? 18.169 -5.223 -20.486 1.00 90.00 94 VAL A O 1
ATOM 696 N N . GLY A 1 95 ? 18.806 -7.307 -20.983 1.00 88.62 95 GLY A N 1
ATOM 697 C CA . GLY A 1 95 ? 18.330 -7.242 -22.370 1.00 88.62 95 GLY A CA 1
ATOM 698 C C . GLY A 1 95 ? 16.807 -7.103 -22.522 1.00 88.62 95 GLY A C 1
ATOM 699 O O . GLY A 1 95 ? 16.312 -6.819 -23.610 1.00 88.62 95 GLY A O 1
ATOM 700 N N . GLU A 1 96 ? 16.019 -7.337 -21.471 1.00 91.50 96 GLU A N 1
ATOM 701 C CA . GLU A 1 96 ? 14.586 -7.015 -21.457 1.00 91.50 96 GLU A CA 1
ATOM 702 C C . GLU A 1 96 ? 14.346 -5.540 -21.107 1.00 91.50 96 GLU A C 1
ATOM 704 O O . GLU A 1 96 ? 13.505 -4.903 -21.742 1.00 91.50 96 GLU A O 1
ATOM 709 N N . LEU A 1 97 ? 15.147 -4.970 -20.197 1.00 90.31 97 LEU A N 1
ATOM 710 C CA . LEU A 1 97 ? 15.138 -3.536 -19.880 1.00 90.31 97 LEU A CA 1
ATOM 711 C C . LEU A 1 97 ? 15.533 -2.683 -21.099 1.00 90.31 97 LEU A C 1
ATOM 713 O O . LEU A 1 97 ? 14.835 -1.722 -21.420 1.00 90.31 97 LEU A O 1
ATOM 717 N N . GLU A 1 98 ? 16.573 -3.081 -21.834 1.00 91.56 98 GLU A N 1
ATOM 718 C CA . GLU A 1 98 ? 17.012 -2.422 -23.077 1.00 91.56 98 GLU A CA 1
ATOM 719 C C . GLU A 1 98 ? 15.906 -2.413 -24.144 1.00 91.56 98 GLU A C 1
ATOM 721 O O . GLU A 1 98 ? 15.579 -1.376 -24.727 1.00 91.56 98 GLU A O 1
ATOM 726 N N . ARG A 1 99 ? 15.271 -3.569 -24.381 1.00 93.19 99 ARG A N 1
ATOM 727 C CA . ARG A 1 99 ? 14.163 -3.684 -25.343 1.00 93.19 99 ARG A CA 1
ATOM 728 C C . ARG A 1 99 ? 12.970 -2.827 -24.934 1.00 93.19 99 ARG A C 1
ATOM 730 O O . ARG A 1 99 ? 12.342 -2.220 -25.800 1.00 93.19 99 ARG A O 1
ATOM 737 N N . ALA A 1 100 ? 12.666 -2.755 -23.638 1.00 90.31 100 ALA A N 1
ATOM 738 C CA . ALA A 1 100 ? 11.624 -1.873 -23.133 1.00 90.31 100 ALA A CA 1
ATOM 739 C C . ALA A 1 100 ? 11.958 -0.404 -23.432 1.00 90.31 100 ALA A C 1
ATOM 741 O O . ALA A 1 100 ? 11.132 0.290 -24.017 1.00 90.31 100 ALA A O 1
ATOM 742 N N . LEU A 1 101 ? 13.176 0.055 -23.135 1.00 89.75 101 LEU A N 1
ATOM 743 C CA . LEU A 1 101 ? 13.604 1.429 -23.426 1.00 89.75 101 LEU A CA 1
ATOM 744 C C . LEU A 1 101 ? 13.466 1.797 -24.909 1.00 89.75 101 LEU A C 1
ATOM 746 O O . LEU A 1 101 ? 12.976 2.880 -25.226 1.00 89.75 101 LEU A O 1
ATOM 750 N N . VAL A 1 102 ? 13.815 0.878 -25.814 1.00 90.38 102 VAL A N 1
ATOM 751 C CA . VAL A 1 102 ? 13.633 1.072 -27.262 1.00 90.38 102 VAL A CA 1
ATOM 752 C C . VAL A 1 102 ? 12.151 1.187 -27.638 1.00 90.38 102 VAL A C 1
ATOM 754 O O . VAL A 1 102 ? 11.792 2.025 -28.462 1.00 90.38 102 VAL A O 1
ATOM 757 N N . MET A 1 103 ? 11.277 0.375 -27.034 1.00 90.81 103 MET A N 1
ATOM 758 C CA .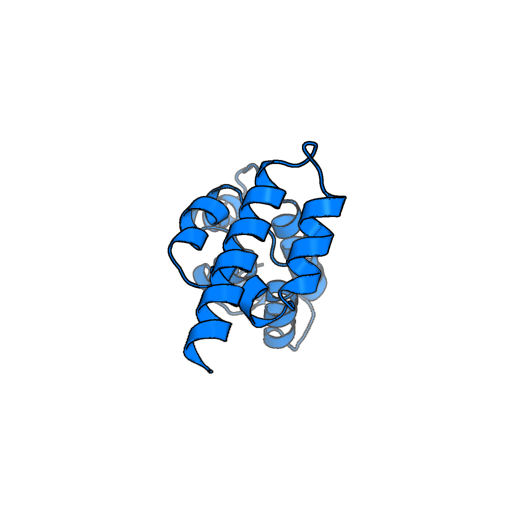 MET A 1 103 ? 9.836 0.399 -27.318 1.00 90.81 103 MET A CA 1
ATOM 759 C C . MET A 1 103 ? 9.116 1.631 -26.754 1.00 90.81 103 MET A C 1
ATOM 761 O O . MET A 1 103 ? 8.148 2.086 -27.360 1.00 90.81 103 MET A O 1
ATOM 765 N N . LEU A 1 104 ? 9.543 2.161 -25.602 1.00 87.19 104 LEU A N 1
ATOM 766 C CA . LEU A 1 104 ? 8.869 3.291 -24.946 1.00 87.19 104 LEU A CA 1
ATOM 767 C C . LEU A 1 104 ? 9.061 4.627 -25.684 1.00 87.19 104 LEU A C 1
ATOM 769 O O . LEU A 1 104 ? 8.172 5.485 -25.621 1.00 87.19 104 LEU A O 1
ATOM 773 N N . GLY A 1 105 ? 10.187 4.802 -26.380 1.00 74.31 105 GLY A N 1
ATOM 774 C CA . GLY A 1 105 ? 10.503 6.020 -27.129 1.00 74.31 105 GLY A CA 1
ATOM 775 C C . GLY A 1 105 ? 10.427 7.309 -26.290 1.00 74.31 105 GLY A C 1
ATOM 776 O O . GLY A 1 105 ? 10.427 7.297 -25.059 1.00 74.31 105 GLY A O 1
ATOM 777 N N . GLU A 1 106 ? 10.331 8.465 -26.952 1.00 77.62 106 GLU A N 1
ATOM 778 C CA . GLU A 1 106 ? 10.316 9.774 -26.271 1.00 77.62 106 GLU A CA 1
ATOM 779 C C . GLU A 1 106 ? 8.981 10.109 -25.583 1.00 77.62 106 GLU A C 1
ATOM 781 O O . GLU A 1 106 ? 8.887 11.068 -24.818 1.00 77.62 106 GLU A O 1
ATOM 786 N N . SER A 1 107 ? 7.931 9.320 -25.820 1.00 76.00 107 SER A N 1
ATOM 787 C CA . SER A 1 107 ? 6.573 9.616 -25.346 1.00 76.00 107 SER A CA 1
ATOM 788 C C . SER A 1 107 ? 6.396 9.446 -23.832 1.00 76.00 107 SER A C 1
ATOM 790 O O . SER A 1 107 ? 5.390 9.883 -23.276 1.00 76.00 107 SER A O 1
ATOM 792 N N . THR A 1 108 ? 7.358 8.822 -23.143 1.00 77.25 108 THR A N 1
ATOM 793 C CA . THR A 1 108 ? 7.284 8.515 -21.703 1.00 77.25 108 THR A CA 1
ATOM 794 C C . THR A 1 108 ? 8.627 8.762 -20.992 1.00 77.25 108 THR A C 1
ATOM 796 O O . THR A 1 108 ? 9.262 7.841 -20.465 1.00 77.25 108 THR A O 1
ATOM 799 N N . PRO A 1 109 ? 9.086 10.026 -20.916 1.00 69.69 109 PRO A N 1
ATOM 800 C CA . PRO A 1 109 ? 10.451 10.353 -20.490 1.00 69.69 109 PRO A CA 1
ATOM 801 C C . PRO A 1 109 ? 10.746 9.967 -19.034 1.00 69.69 109 PRO A C 1
ATOM 803 O O . PRO A 1 109 ? 11.860 9.571 -18.700 1.00 69.69 109 PRO A O 1
ATOM 806 N N . VAL A 1 110 ? 9.745 10.041 -18.151 1.00 72.50 110 VAL A N 1
ATOM 807 C CA . VAL A 1 110 ? 9.913 9.706 -16.726 1.00 72.50 110 VAL A CA 1
ATOM 808 C C . VAL A 1 110 ? 10.089 8.201 -16.524 1.00 72.50 110 VAL A C 1
ATOM 810 O O . VAL A 1 110 ? 10.984 7.786 -15.793 1.00 72.50 110 VAL A O 1
ATOM 813 N N . LEU A 1 111 ? 9.269 7.382 -17.185 1.00 78.69 111 LEU A N 1
ATOM 814 C CA . LEU A 1 111 ? 9.355 5.924 -17.083 1.00 78.69 111 LEU A CA 1
ATOM 815 C C . LEU A 1 111 ? 10.635 5.401 -17.743 1.00 78.69 111 LEU A C 1
ATOM 817 O O . LEU A 1 111 ? 11.326 4.570 -17.159 1.00 78.69 111 LEU A O 1
ATOM 821 N N . SER A 1 112 ? 11.002 5.973 -18.890 1.00 82.06 112 SER A N 1
ATOM 822 C CA . SER A 1 112 ? 12.271 5.684 -19.563 1.00 82.06 112 SER A CA 1
ATOM 823 C C . SER A 1 112 ? 13.467 5.980 -18.656 1.00 82.06 112 SER A C 1
ATOM 825 O O . SER A 1 112 ? 14.373 5.165 -18.533 1.00 82.06 112 SER A O 1
ATOM 827 N N . LYS A 1 113 ? 13.441 7.097 -17.917 1.00 74.44 113 LYS A N 1
ATOM 828 C CA . LYS A 1 113 ? 14.500 7.414 -16.951 1.00 74.44 113 LYS A CA 1
ATOM 829 C C . LYS A 1 113 ? 14.594 6.389 -15.816 1.00 74.44 113 LYS A C 1
ATOM 831 O O . LYS A 1 113 ? 15.697 6.039 -15.414 1.00 74.44 113 LYS A O 1
ATOM 836 N N . VAL A 1 114 ? 13.466 5.902 -15.297 1.00 83.75 114 VAL A N 1
ATOM 837 C CA . VAL A 1 114 ? 13.453 4.878 -14.234 1.00 83.75 114 VAL A CA 1
ATOM 838 C C . VAL A 1 114 ? 13.992 3.537 -14.735 1.00 83.75 114 VAL A C 1
ATOM 840 O O . VAL A 1 114 ? 14.795 2.916 -14.042 1.00 83.75 114 VAL A O 1
ATOM 843 N N . LEU A 1 115 ? 13.613 3.120 -15.945 1.00 88.69 115 LEU A N 1
ATOM 844 C CA . LEU A 1 115 ? 14.118 1.893 -16.566 1.00 88.69 115 LEU A CA 1
ATOM 845 C C . LEU A 1 115 ? 15.617 1.976 -16.882 1.00 88.69 115 LEU A C 1
ATOM 847 O O . LEU A 1 115 ? 16.332 1.021 -16.602 1.00 88.69 115 LEU A O 1
ATOM 851 N N . ALA A 1 116 ? 16.104 3.124 -17.361 1.00 83.12 116 ALA A N 1
ATOM 852 C CA . ALA A 1 116 ? 17.529 3.343 -17.615 1.00 83.12 116 ALA A CA 1
ATOM 853 C C . ALA A 1 116 ? 18.368 3.251 -16.328 1.00 83.12 116 ALA A C 1
ATOM 855 O O . ALA A 1 116 ? 19.424 2.625 -16.308 1.00 83.12 116 ALA A O 1
ATOM 856 N N . MET A 1 117 ? 17.874 3.808 -15.216 1.00 82.75 117 MET A N 1
ATOM 857 C CA . MET A 1 117 ? 18.541 3.654 -13.916 1.00 82.75 117 MET A CA 1
ATOM 858 C C . MET A 1 117 ? 18.578 2.182 -13.466 1.00 82.75 117 MET A C 1
ATOM 860 O O . MET A 1 117 ? 19.554 1.748 -12.849 1.00 82.75 117 MET A O 1
ATOM 864 N N . ALA A 1 118 ? 17.529 1.403 -13.759 1.00 87.56 118 ALA A N 1
ATOM 865 C CA . ALA A 1 118 ? 17.462 -0.011 -13.383 1.00 87.56 118 ALA A CA 1
ATOM 866 C C . ALA A 1 118 ? 18.419 -0.856 -14.230 1.00 87.56 118 ALA A C 1
ATOM 868 O O . ALA A 1 118 ? 19.136 -1.699 -13.696 1.00 87.56 118 ALA A O 1
ATOM 869 N N . GLU A 1 119 ? 18.486 -0.573 -15.529 1.00 90.62 119 GLU A N 1
ATOM 870 C CA . GLU A 1 119 ? 19.426 -1.183 -16.466 1.00 90.62 119 GLU A CA 1
ATOM 871 C C . GLU A 1 119 ? 20.882 -0.955 -16.026 1.00 90.62 119 GLU A C 1
ATOM 873 O O . GLU A 1 119 ? 21.630 -1.917 -15.852 1.00 90.62 119 GLU A O 1
ATOM 878 N N . GLU A 1 120 ? 21.263 0.293 -15.729 1.00 84.38 120 GLU A N 1
ATOM 879 C CA . GLU A 1 120 ? 22.617 0.651 -15.276 1.00 84.38 120 GLU A CA 1
ATOM 880 C C . GLU A 1 120 ? 22.984 -0.040 -13.945 1.00 84.38 120 GLU A C 1
ATOM 882 O O . GLU A 1 120 ? 24.134 -0.417 -13.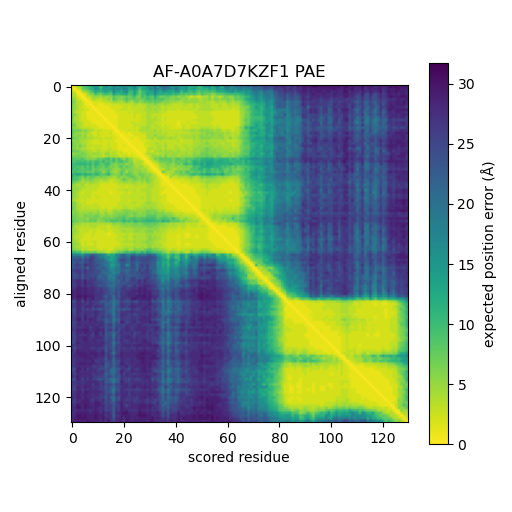693 1.00 84.38 120 GLU A O 1
ATOM 887 N N . THR A 1 121 ? 21.996 -0.231 -13.069 1.00 84.06 121 THR A N 1
ATOM 888 C CA . THR A 1 121 ? 22.171 -0.918 -11.780 1.00 84.06 121 THR A CA 1
ATOM 889 C C . THR A 1 121 ? 22.336 -2.431 -11.964 1.00 84.06 121 THR A C 1
ATOM 891 O O . THR A 1 121 ? 23.190 -3.052 -11.318 1.00 84.06 121 THR A O 1
ATOM 894 N N . ALA A 1 122 ? 21.574 -3.030 -12.882 1.00 87.31 122 ALA A N 1
ATOM 895 C CA . ALA A 1 122 ? 21.677 -4.442 -13.242 1.00 87.31 122 ALA A CA 1
ATOM 896 C C . ALA A 1 122 ? 23.016 -4.752 -13.933 1.00 87.31 122 ALA A C 1
ATOM 898 O O . ALA A 1 122 ? 23.679 -5.733 -13.589 1.00 87.31 122 ALA A O 1
ATOM 899 N N . GLN A 1 123 ? 23.472 -3.870 -14.829 1.00 86.19 123 GLN A N 1
ATOM 900 C CA . GLN A 1 123 ? 24.779 -3.962 -15.485 1.00 86.19 123 GLN A CA 1
ATOM 901 C C . GLN A 1 123 ? 25.925 -3.919 -14.470 1.00 86.19 123 GLN A C 1
ATOM 903 O O . GLN A 1 123 ? 26.806 -4.781 -14.505 1.00 86.19 123 GLN A O 1
ATOM 908 N N . ARG A 1 124 ? 25.898 -2.974 -13.519 1.00 81.94 124 ARG A N 1
ATOM 909 C CA . ARG A 1 124 ? 26.904 -2.892 -12.443 1.00 81.94 124 ARG A CA 1
ATOM 910 C C . ARG A 1 124 ? 26.934 -4.142 -11.564 1.00 81.94 124 ARG A C 1
ATOM 912 O O . ARG A 1 124 ? 28.010 -4.607 -11.195 1.00 81.94 124 ARG A O 1
ATOM 919 N N . SER A 1 125 ? 25.769 -4.716 -11.272 1.00 77.19 125 SER A N 1
ATOM 920 C CA . SER A 1 125 ? 25.652 -5.936 -10.463 1.00 77.19 125 SER A CA 1
ATOM 921 C C . SER A 1 125 ? 26.146 -7.189 -11.199 1.00 77.19 125 SER A C 1
ATOM 923 O O . SER A 1 125 ? 26.704 -8.089 -10.572 1.00 77.19 125 SER A O 1
ATOM 925 N N . GLY A 1 126 ? 25.968 -7.249 -12.523 1.00 70.38 126 GLY A N 1
ATOM 926 C CA . GLY A 1 126 ? 26.490 -8.324 -13.372 1.00 70.38 126 GLY A CA 1
ATOM 927 C C . GLY A 1 126 ? 28.015 -8.296 -13.505 1.00 70.38 126 GLY A C 1
ATOM 928 O O . GLY A 1 126 ? 28.650 -9.341 -13.400 1.00 70.38 126 GLY A O 1
ATOM 929 N N . HIS A 1 127 ? 28.612 -7.108 -13.644 1.00 59.50 127 HIS A N 1
ATOM 930 C CA . HIS A 1 127 ? 30.071 -6.945 -13.751 1.00 59.50 127 HIS A CA 1
ATOM 931 C C . HIS A 1 127 ? 30.828 -7.265 -12.453 1.00 59.50 127 HIS A C 1
ATOM 933 O O . HIS A 1 127 ? 32.001 -7.604 -12.508 1.00 59.50 127 HIS A O 1
ATOM 939 N N . ALA A 1 128 ? 30.181 -7.180 -11.288 1.00 58.12 128 ALA A N 1
ATOM 940 C CA . ALA A 1 128 ? 30.792 -7.536 -10.004 1.00 58.12 128 ALA A CA 1
ATOM 941 C C . ALA A 1 128 ? 30.819 -9.055 -9.725 1.00 58.12 128 ALA A C 1
ATOM 943 O O . ALA A 1 128 ? 31.373 -9.478 -8.712 1.00 58.12 128 ALA A O 1
ATOM 944 N N . ARG A 1 129 ? 30.176 -9.874 -10.573 1.00 52.12 129 ARG A N 1
ATOM 945 C CA . ARG A 1 129 ? 30.052 -11.335 -10.410 1.00 52.12 129 ARG A CA 1
ATOM 946 C C . ARG A 1 129 ? 30.836 -12.158 -11.443 1.00 52.12 129 ARG A C 1
ATOM 948 O O . ARG A 1 129 ? 30.760 -13.384 -11.377 1.00 52.12 129 ARG A O 1
ATOM 955 N N . GLY A 1 130 ? 31.541 -11.514 -12.374 1.00 43.78 130 GLY A N 1
ATOM 956 C CA . GLY A 1 130 ? 32.448 -12.147 -13.343 1.00 43.78 130 GLY A CA 1
ATOM 957 C C . GLY A 1 130 ? 33.899 -11.863 -13.000 1.00 43.78 130 GLY A C 1
ATOM 958 O O . GLY A 1 130 ? 34.729 -12.759 -13.256 1.00 43.78 130 GLY A O 1
#

Mean predicted aligned error: 15.35 Å

Organism: Kocuria varians (NCBI:txid1272)

Foldseek 3Di:
DQVLLVDDLCLVCLLLVHDSVVSVCVVVVHDDDPVFVLSVVLVVLCVVCSPPPCSVVSSVVSSVPDDTDDPVVVVVVCVDDDLVLCVCLVPPDLVVLVVVLVVVPPPCVPVNVSSVSSSVVNVVVVVVVD